Protein AF-L1NQ74-F1 (afdb_monomer_lite)

Structure (mmCIF, N/CA/C/O backbone):
data_AF-L1NQ74-F1
#
_entry.id   AF-L1NQ74-F1
#
loop_
_atom_site.group_PDB
_atom_site.id
_atom_site.type_symbol
_atom_site.label_atom_id
_atom_site.label_alt_id
_atom_site.label_comp_id
_atom_site.label_asym_id
_atom_site.label_entity_id
_atom_site.label_seq_id
_atom_site.pdbx_PDB_ins_code
_atom_site.Cartn_x
_atom_site.Cartn_y
_atom_site.Cartn_z
_atom_site.occupancy
_atom_site.B_iso_or_equiv
_atom_site.auth_seq_id
_atom_site.auth_comp_id
_atom_site.auth_asym_id
_atom_site.auth_atom_id
_atom_site.pdbx_PDB_model_num
ATOM 1 N N . MET A 1 1 ? 18.363 57.034 46.912 1.00 51.66 1 MET A N 1
ATOM 2 C CA . MET A 1 1 ? 19.037 56.244 45.857 1.00 51.66 1 MET A CA 1
ATOM 3 C C . MET A 1 1 ? 19.530 54.946 46.490 1.00 51.66 1 MET A C 1
ATOM 5 O O . MET A 1 1 ? 19.989 55.016 47.621 1.00 51.66 1 MET A O 1
ATOM 9 N N . ALA A 1 2 ? 19.393 53.817 45.780 1.00 47.03 2 ALA A N 1
ATOM 10 C CA . ALA A 1 2 ? 19.651 52.418 46.178 1.00 47.03 2 ALA A CA 1
ATOM 11 C C . ALA A 1 2 ? 18.542 51.690 46.970 1.00 47.03 2 ALA A C 1
ATOM 13 O O . ALA A 1 2 ? 18.326 51.983 48.141 1.00 47.03 2 ALA A O 1
ATOM 14 N N . ARG A 1 3 ? 17.933 50.663 46.345 1.00 45.03 3 ARG A N 1
ATOM 15 C CA . ARG A 1 3 ? 18.037 49.252 46.782 1.00 45.03 3 ARG A CA 1
ATOM 16 C C . ARG A 1 3 ? 17.893 48.311 45.580 1.00 45.03 3 ARG A C 1
ATOM 18 O O . ARG A 1 3 ? 16.871 48.293 44.906 1.00 45.03 3 ARG A O 1
ATOM 25 N N . ASN A 1 4 ? 18.946 47.536 45.350 1.00 53.28 4 ASN A N 1
ATOM 26 C CA . ASN A 1 4 ? 18.984 46.364 44.485 1.00 53.28 4 ASN A CA 1
ATOM 27 C C . ASN A 1 4 ? 18.070 45.271 45.069 1.00 53.28 4 ASN A C 1
ATOM 29 O O . ASN A 1 4 ? 18.170 44.991 46.263 1.00 53.28 4 ASN A O 1
ATOM 33 N N . ASN A 1 5 ? 17.229 44.626 44.254 1.00 50.66 5 ASN A N 1
ATOM 34 C CA . ASN A 1 5 ? 16.528 43.395 44.635 1.00 50.66 5 ASN A CA 1
ATOM 35 C C . ASN A 1 5 ? 16.827 42.295 43.612 1.00 50.66 5 ASN A C 1
ATOM 37 O O . ASN A 1 5 ? 16.071 42.048 42.676 1.00 50.66 5 ASN A O 1
ATOM 41 N N . ALA A 1 6 ? 17.977 41.656 43.805 1.00 54.44 6 ALA A N 1
ATOM 42 C CA . ALA A 1 6 ? 18.269 40.345 43.259 1.00 54.44 6 ALA A CA 1
ATOM 43 C C . ALA A 1 6 ? 17.875 39.300 44.314 1.00 54.44 6 ALA A C 1
ATOM 45 O O . ALA A 1 6 ? 18.708 38.887 45.115 1.00 54.44 6 ALA A O 1
ATOM 46 N N . SER A 1 7 ? 16.610 38.883 44.352 1.00 53.56 7 SER A N 1
ATOM 47 C CA . SER A 1 7 ? 16.213 37.709 45.138 1.00 53.56 7 SER A CA 1
ATOM 48 C C . SER A 1 7 ? 14.950 37.075 44.571 1.00 53.56 7 SER A C 1
ATOM 50 O O . SER A 1 7 ? 13.831 37.324 45.003 1.00 53.56 7 SER A O 1
ATOM 52 N N . GLY A 1 8 ? 15.146 36.262 43.541 1.00 47.91 8 GLY A N 1
ATOM 53 C CA . GLY A 1 8 ? 14.089 35.416 42.995 1.00 47.91 8 GLY A CA 1
ATOM 54 C C . GLY A 1 8 ? 14.607 34.239 42.182 1.00 47.91 8 GLY A C 1
ATOM 55 O O . GLY A 1 8 ? 13.805 33.496 41.627 1.00 47.91 8 GLY A O 1
ATOM 56 N N . TYR A 1 9 ? 15.933 34.043 42.118 1.00 48.91 9 TYR A N 1
ATOM 57 C CA . TYR A 1 9 ? 16.496 32.776 41.673 1.00 48.91 9 TYR A CA 1
ATOM 58 C C . TYR A 1 9 ? 16.036 31.709 42.659 1.00 48.91 9 TYR A C 1
ATOM 60 O O . TYR A 1 9 ? 16.591 31.540 43.744 1.00 48.91 9 TYR A O 1
ATOM 68 N N . ASN A 1 10 ? 14.964 31.055 42.240 1.00 54.38 10 ASN A N 1
ATOM 69 C CA . ASN A 1 10 ? 14.328 29.886 42.790 1.00 54.38 10 ASN A CA 1
ATOM 70 C C . ASN A 1 10 ? 15.326 28.723 42.767 1.00 54.38 10 ASN A C 1
ATOM 72 O O . ASN A 1 10 ? 15.327 27.872 41.884 1.00 54.38 10 ASN A O 1
ATOM 76 N N . ARG A 1 11 ? 16.231 28.733 43.740 1.00 55.88 11 ARG A N 1
ATOM 77 C CA . ARG A 1 11 ? 16.945 27.544 44.183 1.00 55.88 11 ARG A CA 1
ATOM 78 C C . ARG A 1 11 ? 16.035 26.920 45.223 1.00 55.88 11 ARG A C 1
ATOM 80 O O . ARG A 1 11 ? 16.165 27.186 46.415 1.00 55.88 11 ARG A O 1
ATOM 87 N N . VAL A 1 12 ? 15.067 26.135 44.747 1.00 54.97 12 VAL A N 1
ATOM 88 C CA . VAL A 1 12 ? 14.516 25.063 45.571 1.00 54.97 12 VAL A CA 1
ATOM 89 C C . VAL A 1 12 ? 15.720 24.303 46.120 1.00 54.97 12 VAL A C 1
ATOM 91 O O . VAL A 1 12 ? 16.496 23.706 45.376 1.00 54.97 12 VAL A O 1
ATOM 94 N N . ASN A 1 13 ? 15.953 24.425 47.423 1.00 47.62 13 ASN A N 1
ATOM 95 C CA . ASN A 1 13 ? 16.925 23.597 48.109 1.00 47.62 13 ASN A CA 1
ATOM 96 C C . ASN A 1 13 ? 16.416 22.158 47.976 1.00 47.62 13 ASN A C 1
ATOM 98 O O . ASN A 1 13 ? 15.505 21.755 48.697 1.00 47.62 13 ASN A O 1
ATOM 102 N N . PHE A 1 14 ? 16.980 21.401 47.031 1.00 53.78 14 PHE A N 1
ATOM 103 C CA . PHE A 1 14 ? 16.632 19.998 46.771 1.00 53.78 14 PHE A CA 1
ATOM 104 C C . PHE A 1 14 ? 16.787 19.105 48.014 1.00 53.78 14 PHE A C 1
ATOM 106 O O . PHE A 1 14 ? 16.230 18.016 48.070 1.00 53.78 14 PHE A O 1
ATOM 113 N N . CYS A 1 15 ? 17.477 19.586 49.049 1.00 52.12 15 CYS A N 1
ATOM 114 C CA . CYS A 1 15 ? 17.660 18.897 50.320 1.00 52.12 15 CYS A CA 1
ATOM 115 C C . CYS A 1 15 ? 16.417 18.921 51.234 1.00 52.12 15 CYS A C 1
ATOM 117 O O . CYS A 1 15 ? 16.445 18.283 52.279 1.00 52.12 15 CYS A O 1
ATOM 119 N N . LYS A 1 16 ? 15.343 19.647 50.877 1.00 49.97 16 LYS A N 1
ATOM 120 C CA . LYS A 1 16 ? 14.065 19.664 51.621 1.00 49.97 16 LYS A CA 1
ATOM 121 C C . LYS A 1 16 ? 12.933 18.868 50.948 1.00 49.97 16 LYS A C 1
ATOM 123 O O . LYS A 1 16 ? 11.766 19.092 51.241 1.00 49.97 16 LYS A O 1
ATOM 128 N N . LEU A 1 17 ? 13.264 17.946 50.040 1.00 50.91 17 LEU A N 1
ATOM 129 C CA . LEU A 1 17 ? 12.288 17.104 49.325 1.00 50.91 17 LEU A CA 1
ATOM 130 C C . LEU A 1 17 ? 12.080 15.707 49.939 1.00 50.91 17 LEU A C 1
ATOM 132 O O . LEU A 1 17 ? 11.418 14.875 49.328 1.00 50.91 17 LEU A O 1
ATOM 136 N N . TYR A 1 18 ? 12.609 15.438 51.136 1.00 60.34 18 TYR A N 1
ATOM 137 C CA . TYR A 1 18 ? 12.353 14.190 51.860 1.00 60.34 18 TYR A CA 1
ATOM 138 C C . TYR A 1 18 ? 11.774 14.483 53.248 1.00 60.34 18 TYR A C 1
ATOM 140 O O . TYR A 1 18 ? 12.401 14.219 54.266 1.00 60.34 18 TYR A O 1
ATOM 148 N N . ASP A 1 19 ? 10.576 15.069 53.274 1.00 59.09 19 ASP A N 1
ATOM 149 C CA . ASP A 1 19 ? 9.716 15.065 54.460 1.00 59.09 19 ASP A CA 1
ATOM 150 C C . ASP A 1 19 ? 8.529 14.118 54.171 1.00 59.09 19 ASP A C 1
ATOM 152 O O . ASP A 1 19 ? 7.715 14.423 53.293 1.00 59.09 19 ASP A O 1
ATOM 156 N N . PRO A 1 20 ? 8.416 12.952 54.843 1.00 55.75 20 PRO A N 1
ATOM 157 C CA . PRO A 1 20 ? 7.389 11.943 54.543 1.00 55.75 20 PRO A CA 1
ATOM 158 C C . PRO A 1 20 ? 5.970 12.315 55.020 1.00 55.75 20 PRO A C 1
ATOM 160 O O . PRO A 1 20 ? 5.006 11.648 54.644 1.00 55.75 20 PRO A O 1
ATOM 163 N N . ASP A 1 21 ? 5.818 13.392 55.798 1.00 55.38 21 ASP A N 1
ATOM 164 C CA . ASP A 1 21 ? 4.556 13.790 56.442 1.00 55.38 21 ASP A CA 1
ATOM 165 C C . ASP A 1 21 ? 3.871 15.016 55.810 1.00 55.38 21 ASP A C 1
ATOM 167 O O . ASP A 1 21 ? 2.947 15.582 56.398 1.00 55.38 21 ASP A O 1
ATOM 171 N N . PHE A 1 22 ? 4.264 15.443 54.601 1.00 55.66 22 PHE A N 1
ATOM 172 C CA . PHE A 1 22 ? 3.624 16.588 53.936 1.00 55.66 22 PHE A CA 1
ATOM 173 C C . PHE A 1 22 ? 2.212 16.238 53.428 1.00 55.66 22 PHE A C 1
ATOM 175 O O . PHE A 1 22 ? 1.971 15.989 52.246 1.00 55.66 22 PHE A O 1
ATOM 182 N N . LYS A 1 23 ? 1.242 16.230 54.344 1.00 52.25 23 LYS A N 1
ATOM 183 C CA . LYS A 1 23 ? -0.191 16.216 54.051 1.00 52.25 23 LYS A CA 1
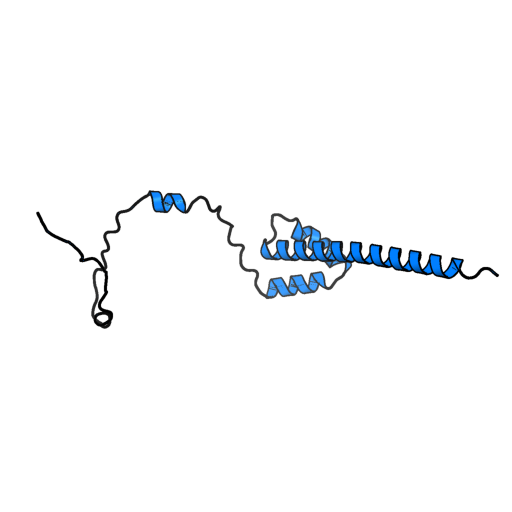ATOM 184 C C . LYS A 1 23 ? -0.720 17.647 54.097 1.00 52.25 23 LYS A C 1
ATOM 186 O O . LYS A 1 23 ? -1.396 18.028 55.043 1.00 52.25 23 LYS A O 1
ATOM 191 N N . GLY A 1 24 ? -0.412 18.451 53.081 1.00 53.94 24 GLY A N 1
ATOM 192 C CA . GLY A 1 24 ? -1.119 19.718 52.899 1.00 53.94 24 GLY A CA 1
ATOM 193 C C . GLY A 1 24 ? -0.342 20.829 52.212 1.00 53.94 24 GLY A C 1
ATOM 194 O O . GLY A 1 24 ? 0.615 21.358 52.756 1.00 53.94 24 GLY A O 1
ATOM 195 N N . ALA A 1 25 ? -0.917 21.269 51.093 1.00 51.50 25 ALA A N 1
ATOM 196 C CA . ALA A 1 25 ? -0.878 22.638 50.591 1.00 51.50 25 ALA A CA 1
ATOM 197 C C . ALA A 1 25 ? 0.343 23.070 49.761 1.00 51.50 25 ALA A C 1
ATOM 199 O O . ALA A 1 25 ? 0.993 24.073 50.038 1.00 51.50 25 ALA A O 1
ATOM 200 N N . LEU A 1 26 ? 0.485 22.458 48.581 1.00 47.78 26 LEU A N 1
ATOM 201 C CA . LEU A 1 26 ? 0.651 23.270 47.370 1.00 47.78 26 LEU A CA 1
ATOM 202 C C . LEU A 1 26 ? -0.718 23.846 46.977 1.00 47.78 26 LEU A C 1
ATOM 204 O O . LEU A 1 26 ? -1.273 23.498 45.938 1.00 47.78 26 LEU A O 1
ATOM 208 N N . THR A 1 27 ? -1.303 24.723 47.800 1.00 50.62 27 THR A N 1
ATOM 209 C CA . THR A 1 27 ? -2.350 25.616 47.286 1.00 50.62 27 THR A CA 1
ATOM 210 C C . THR A 1 27 ? -1.643 26.709 46.499 1.00 50.62 27 THR A C 1
ATOM 212 O O . THR A 1 27 ? -1.499 27.846 46.949 1.00 50.62 27 THR A O 1
ATOM 215 N N . VAL A 1 28 ? -1.138 26.335 45.325 1.00 50.31 28 VAL A N 1
ATOM 216 C CA . VAL A 1 28 ? -0.808 27.301 44.287 1.00 50.31 28 VAL A CA 1
ATOM 217 C C . VAL A 1 28 ? -2.144 27.922 43.903 1.00 50.31 28 VAL A C 1
ATOM 219 O O . VAL A 1 28 ? -2.951 27.310 43.208 1.00 50.31 28 VAL A O 1
ATOM 222 N N . ASN A 1 29 ? -2.421 29.116 44.424 1.00 55.09 29 ASN A N 1
ATOM 223 C CA . ASN A 1 29 ? -3.475 29.958 43.883 1.00 55.09 29 ASN A CA 1
ATOM 224 C C . ASN A 1 29 ? -2.985 30.410 42.502 1.00 55.09 29 ASN A C 1
ATOM 226 O O . ASN A 1 29 ? -2.288 31.411 42.357 1.00 55.09 29 ASN A O 1
ATOM 230 N N . GLN A 1 30 ? -3.227 29.559 41.507 1.00 54.44 30 GLN A N 1
ATOM 231 C CA . GLN A 1 30 ? -2.927 29.835 40.116 1.00 54.44 30 GLN A CA 1
ATOM 232 C C . GLN A 1 30 ? -3.957 30.878 39.659 1.00 54.44 30 GLN A C 1
ATOM 234 O O . GLN A 1 30 ? -5.149 30.560 39.674 1.00 54.44 30 GLN A O 1
ATOM 239 N N . PRO A 1 31 ? -3.568 32.107 39.272 1.00 51.84 31 PRO A N 1
ATOM 240 C CA . PRO A 1 31 ? -4.516 33.024 38.660 1.00 51.84 31 PRO A CA 1
ATOM 241 C C . PRO A 1 31 ? -5.057 32.352 37.396 1.00 51.84 31 PRO A C 1
ATOM 243 O O . PRO A 1 31 ? -4.299 32.000 36.487 1.00 51.84 31 PRO A O 1
ATOM 246 N N . SER A 1 32 ? -6.365 32.111 37.371 1.00 50.88 32 SER A N 1
ATOM 247 C CA . SER A 1 32 ? -7.080 31.580 36.219 1.00 50.88 32 SER A CA 1
ATOM 248 C C . SER A 1 32 ? -6.995 32.603 35.089 1.00 50.88 32 SER A C 1
ATOM 250 O O . SER A 1 32 ? -7.805 33.516 34.992 1.00 50.88 32 SER A O 1
ATOM 252 N N . ASN A 1 33 ? -5.981 32.470 34.234 1.00 53.22 33 ASN A N 1
ATOM 253 C CA . ASN A 1 33 ? -5.869 33.230 32.995 1.00 53.22 33 ASN A CA 1
ATOM 254 C C . ASN A 1 33 ? -6.681 32.501 31.911 1.00 53.22 33 ASN A C 1
ATOM 256 O O . ASN A 1 33 ? -6.185 31.516 31.354 1.00 53.22 33 ASN A O 1
ATOM 260 N N . PRO A 1 34 ? -7.908 32.946 31.567 1.00 54.75 34 PRO A N 1
ATOM 261 C CA . PRO A 1 34 ? -8.761 32.248 30.600 1.00 54.75 34 PRO A CA 1
ATOM 262 C C . PRO A 1 34 ? -8.154 32.194 29.188 1.00 54.75 34 PRO A C 1
ATOM 264 O O . PRO A 1 34 ? -8.538 31.349 28.386 1.00 54.75 34 PRO A O 1
ATOM 267 N N . LEU A 1 35 ? -7.163 33.041 28.884 1.00 46.41 35 LEU A N 1
ATOM 268 C CA . LEU A 1 35 ? -6.493 33.074 27.580 1.00 46.41 35 LEU A CA 1
ATOM 269 C C . LEU A 1 35 ? -5.577 31.867 27.331 1.00 46.41 35 LEU A C 1
ATOM 271 O O . LEU A 1 35 ? -5.395 31.478 26.180 1.00 46.41 35 LEU A O 1
ATOM 275 N N . LEU A 1 36 ? -5.065 31.216 28.382 1.00 49.22 36 LEU A N 1
ATOM 276 C CA . LEU A 1 36 ? -4.279 29.986 28.220 1.00 49.22 36 LEU A CA 1
ATOM 277 C C . LEU A 1 36 ? -5.161 28.801 27.791 1.00 49.22 36 LEU A C 1
ATOM 279 O O . LEU A 1 36 ? -4.688 27.893 27.117 1.00 49.22 36 LEU A O 1
ATOM 283 N N . ASN A 1 37 ? -6.457 28.833 28.120 1.00 49.03 37 ASN A N 1
ATOM 284 C CA . ASN A 1 37 ? -7.413 27.829 27.656 1.00 49.03 37 ASN A CA 1
ATOM 285 C C . ASN A 1 37 ? -7.900 28.109 26.221 1.00 49.03 37 ASN A C 1
ATOM 287 O O . ASN A 1 37 ? -8.169 27.173 25.473 1.00 49.03 37 ASN A O 1
ATOM 291 N N . GLN A 1 38 ? -7.918 29.377 25.7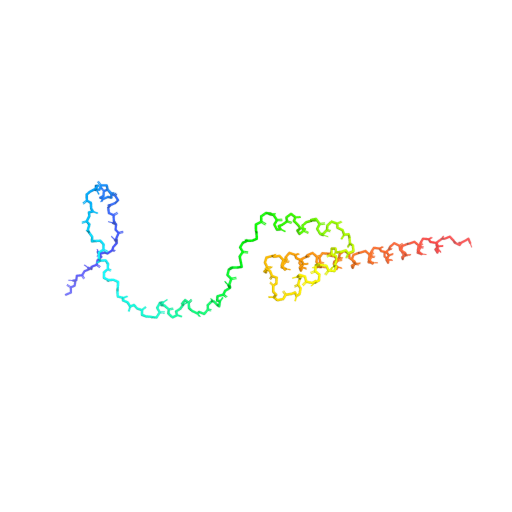89 1.00 47.62 38 GLN A N 1
ATOM 292 C CA . GLN A 1 38 ? -8.265 29.735 24.406 1.00 47.62 38 GLN A CA 1
ATOM 293 C C . GLN A 1 38 ? -7.168 29.372 23.404 1.00 47.62 38 GLN A C 1
ATOM 295 O O . GLN A 1 38 ? -7.464 29.021 22.265 1.00 47.62 38 GLN A O 1
ATOM 300 N N . GLN A 1 39 ? -5.902 29.370 23.827 1.00 42.59 39 GLN A N 1
ATOM 301 C CA . GLN A 1 39 ? -4.817 28.935 22.955 1.00 42.59 39 GLN A CA 1
ATOM 302 C C . GLN A 1 39 ? -4.730 27.416 22.788 1.00 42.59 39 GLN A C 1
ATOM 304 O O . GLN A 1 39 ? -3.874 26.995 22.025 1.00 42.59 39 GLN A O 1
ATOM 309 N N . GLN A 1 40 ? -5.581 26.595 23.426 1.00 40.09 40 GLN A N 1
ATOM 310 C CA . GLN A 1 40 ? -5.612 25.133 23.224 1.00 40.09 40 GLN A CA 1
ATOM 311 C C . GLN A 1 40 ? -6.773 24.612 22.361 1.00 40.09 40 GLN A C 1
ATOM 313 O O . GLN A 1 40 ? -6.862 23.409 22.139 1.00 40.09 40 GLN A O 1
ATOM 318 N N . GLN A 1 41 ? -7.634 25.483 21.821 1.00 38.50 41 GLN A N 1
ATOM 319 C CA . GLN A 1 41 ? -8.812 25.053 21.047 1.00 38.50 41 GLN A CA 1
ATOM 320 C C . GLN A 1 41 ? -8.716 25.241 19.527 1.00 38.50 41 GLN A C 1
ATOM 322 O O . GLN A 1 41 ? -9.716 25.100 18.829 1.00 38.50 41 GLN A O 1
ATOM 327 N N . GLN A 1 42 ? -7.526 25.499 18.977 1.00 35.09 42 GLN A N 1
ATOM 328 C CA . GLN A 1 42 ? -7.352 25.622 17.522 1.00 35.09 42 GLN A CA 1
ATOM 329 C C . GLN A 1 42 ? -6.240 24.733 16.959 1.00 35.09 42 GLN A C 1
ATOM 331 O O . GLN A 1 42 ? -5.582 25.062 15.977 1.00 35.09 42 GLN A O 1
ATOM 336 N N . TYR A 1 43 ? -6.040 23.574 17.579 1.00 41.41 43 TYR A N 1
ATOM 337 C CA . TYR A 1 43 ? -5.339 22.445 16.975 1.00 41.41 43 TYR A CA 1
ATOM 338 C C . TYR A 1 43 ? -6.466 21.453 16.859 1.00 41.41 43 TYR A C 1
ATOM 340 O O . TYR A 1 43 ? -6.806 20.784 17.833 1.00 41.41 43 TYR A O 1
ATOM 348 N N . GLY A 1 44 ? -7.174 21.545 15.728 1.00 38.84 44 GLY A N 1
ATOM 349 C CA . GLY A 1 44 ? -8.401 20.801 15.500 1.00 38.84 44 GLY A CA 1
ATOM 350 C C . GLY A 1 44 ? -8.173 19.387 15.975 1.00 38.84 44 GLY A C 1
ATOM 351 O O . GLY A 1 44 ? -7.189 18.794 15.537 1.00 38.84 44 GLY A O 1
ATOM 352 N N . TYR A 1 45 ? -9.005 18.940 16.923 1.00 42.66 45 TYR A N 1
ATOM 353 C CA . TYR A 1 45 ? -9.036 17.589 17.453 1.00 42.66 45 TYR A CA 1
ATOM 354 C C . TYR A 1 45 ? -8.794 16.636 16.289 1.00 42.66 45 TYR A C 1
ATOM 356 O O . TYR A 1 45 ? -9.713 16.276 15.554 1.00 42.66 45 TYR A O 1
ATOM 364 N N . GLN A 1 46 ? -7.529 16.275 16.074 1.00 44.81 46 GLN A N 1
ATOM 365 C CA . GLN A 1 46 ? -7.185 15.107 15.309 1.00 44.81 46 GLN A CA 1
ATOM 366 C C . GLN A 1 46 ? -7.792 14.060 16.211 1.00 44.81 46 GLN A C 1
ATOM 368 O O . GLN A 1 46 ? -7.255 13.837 17.293 1.00 44.81 46 GLN A O 1
ATOM 373 N N . GLN A 1 47 ? -8.994 13.575 15.883 1.00 54.00 47 GLN A N 1
ATOM 374 C CA . GLN A 1 47 ? -9.572 12.446 16.587 1.00 54.00 47 GLN A CA 1
ATOM 375 C C . GLN A 1 47 ? -8.446 11.431 16.611 1.00 54.00 47 GLN A C 1
ATOM 377 O O . GLN A 1 47 ? -8.056 10.951 15.545 1.00 54.00 47 GLN A O 1
ATOM 382 N N . GLN A 1 48 ? -7.818 11.259 17.779 1.00 56.56 48 GLN A N 1
ATOM 383 C CA . GLN A 1 48 ? -6.642 10.424 17.901 1.00 56.56 48 GLN A CA 1
ATOM 384 C C . GLN A 1 48 ? -7.160 9.063 17.487 1.00 56.56 48 GLN A C 1
ATOM 386 O O . GLN A 1 48 ? -8.001 8.480 18.173 1.00 56.56 48 GLN A O 1
ATOM 391 N N . ALA A 1 49 ? -6.804 8.661 16.273 1.00 65.81 49 ALA A N 1
ATOM 392 C CA . ALA A 1 49 ? -7.476 7.549 15.658 1.00 65.81 49 ALA A CA 1
ATOM 393 C C . ALA A 1 49 ? -7.274 6.336 16.547 1.00 65.81 49 ALA A C 1
ATOM 395 O O . ALA A 1 49 ? -6.131 6.117 16.966 1.00 65.81 49 ALA A O 1
ATOM 396 N N . PRO A 1 50 ? -8.342 5.575 16.849 1.00 79.56 50 PRO A N 1
ATOM 397 C CA . PRO A 1 50 ? -8.235 4.418 17.719 1.00 79.56 50 PRO A CA 1
ATOM 398 C C . PRO A 1 50 ? -7.027 3.579 17.311 1.00 79.56 50 PRO A C 1
ATOM 400 O O . PRO A 1 50 ? -6.849 3.286 16.126 1.00 79.56 50 PRO A O 1
ATOM 403 N N . VAL A 1 51 ? -6.147 3.260 18.259 1.00 80.94 51 VAL A N 1
ATOM 404 C CA . VAL A 1 51 ? -4.957 2.470 17.940 1.00 80.94 51 VAL A CA 1
ATOM 405 C C . VAL A 1 51 ? -5.429 1.127 17.392 1.00 80.94 51 VAL A C 1
ATOM 407 O O . VAL A 1 51 ? -6.195 0.413 18.036 1.00 80.94 51 VAL A O 1
ATOM 410 N N . ILE A 1 52 ? -5.000 0.800 16.176 1.00 85.38 52 ILE A N 1
ATOM 411 C CA . ILE A 1 52 ? -5.324 -0.475 15.540 1.00 85.38 52 ILE A CA 1
ATOM 412 C C . ILE A 1 52 ? -4.495 -1.573 16.200 1.00 85.38 52 ILE A C 1
ATOM 414 O O . ILE A 1 52 ? -3.265 -1.524 16.196 1.00 85.38 52 ILE A O 1
ATOM 418 N N . GLY A 1 53 ? -5.187 -2.546 16.794 1.00 90.44 53 GLY A N 1
ATOM 419 C CA . GLY A 1 53 ? -4.563 -3.697 17.437 1.00 90.44 53 GLY A CA 1
ATOM 420 C C . GLY A 1 53 ? -3.875 -4.627 16.435 1.00 90.44 53 GLY A C 1
ATOM 421 O O . GLY A 1 53 ? -4.140 -4.599 15.234 1.00 90.44 53 GLY A O 1
ATOM 422 N N . ILE A 1 54 ? -3.006 -5.501 16.938 1.00 90.12 54 ILE A N 1
ATOM 423 C CA . ILE A 1 54 ? -2.235 -6.450 16.117 1.00 90.12 54 ILE A CA 1
ATOM 424 C C . ILE A 1 54 ? -3.120 -7.399 15.298 1.00 90.12 54 ILE A C 1
ATOM 426 O O . ILE A 1 54 ? -2.789 -7.678 14.151 1.00 90.12 54 ILE A O 1
ATOM 430 N N . GLY A 1 55 ? -4.265 -7.842 15.829 1.00 90.06 55 GLY A N 1
ATOM 431 C CA . GLY A 1 55 ? -5.193 -8.703 15.084 1.00 90.06 55 GLY A CA 1
ATOM 432 C C . GLY A 1 55 ? -5.708 -8.046 13.798 1.00 90.06 55 GLY A C 1
ATOM 433 O O . GLY A 1 55 ? -5.713 -8.667 12.739 1.00 90.06 55 GLY A O 1
ATOM 434 N N . GLU A 1 56 ? -6.038 -6.755 13.863 1.00 89.00 56 GLU A N 1
ATOM 435 C CA . GLU A 1 56 ? -6.463 -5.970 12.700 1.00 89.00 56 GLU A CA 1
ATOM 436 C C . GLU A 1 56 ? -5.344 -5.805 11.668 1.00 89.00 56 GLU A C 1
ATOM 438 O O . GLU A 1 56 ? -5.589 -5.864 10.459 1.00 89.00 56 GLU A O 1
ATOM 443 N N . TRP A 1 57 ? -4.104 -5.622 12.124 1.00 90.88 57 TRP A N 1
ATOM 444 C CA . TRP A 1 57 ? -2.945 -5.569 11.235 1.00 90.88 57 TRP A CA 1
ATOM 445 C C . TRP A 1 57 ? -2.684 -6.904 10.546 1.00 90.88 57 TRP A C 1
ATOM 447 O O . TRP A 1 57 ? -2.453 -6.906 9.343 1.00 90.88 57 TRP A O 1
ATOM 457 N N . ILE A 1 58 ? -2.810 -8.027 11.258 1.00 92.38 58 ILE A N 1
ATOM 458 C CA . ILE A 1 58 ? -2.653 -9.368 10.677 1.00 92.38 58 ILE A CA 1
ATOM 459 C C . ILE A 1 58 ? -3.685 -9.600 9.571 1.00 92.38 58 ILE A C 1
ATOM 461 O O . ILE A 1 58 ? -3.316 -10.000 8.468 1.00 92.38 58 ILE A O 1
ATOM 465 N N . VAL A 1 59 ? -4.961 -9.290 9.821 1.00 90.31 59 VAL A N 1
ATOM 466 C CA . VAL A 1 59 ? -6.011 -9.405 8.794 1.00 90.31 59 VAL A CA 1
ATOM 467 C C . VAL A 1 59 ? -5.686 -8.518 7.592 1.00 90.31 59 VAL A C 1
ATOM 469 O O . VAL A 1 59 ? -5.781 -8.964 6.450 1.00 90.31 59 VAL A O 1
ATOM 472 N N . THR A 1 60 ? -5.233 -7.288 7.841 1.00 87.19 60 THR A N 1
ATOM 473 C CA . THR A 1 60 ? -4.816 -6.364 6.774 1.00 87.19 60 THR A CA 1
ATOM 474 C C . THR A 1 60 ? -3.676 -6.964 5.946 1.00 87.19 60 THR A C 1
ATOM 476 O O . THR A 1 60 ? -3.761 -6.979 4.721 1.00 87.19 60 THR A O 1
ATOM 479 N N . SER A 1 61 ? -2.649 -7.528 6.583 1.00 88.38 61 SER A N 1
ATOM 480 C CA . SER A 1 61 ? -1.524 -8.180 5.904 1.00 88.38 61 SER A CA 1
ATOM 481 C C . SER A 1 61 ? -1.944 -9.405 5.088 1.00 88.38 61 SER A C 1
ATOM 483 O O . SER A 1 61 ? -1.435 -9.594 3.986 1.00 88.38 61 SER A O 1
ATOM 485 N N . ILE A 1 62 ? -2.895 -10.206 5.576 1.00 90.25 62 ILE A N 1
ATOM 486 C CA . ILE A 1 62 ? -3.429 -11.364 4.839 1.00 90.25 62 ILE A CA 1
ATOM 487 C C . ILE A 1 62 ? -4.191 -10.908 3.589 1.00 90.25 62 ILE A C 1
ATOM 489 O O . ILE A 1 62 ? -3.999 -11.467 2.511 1.00 90.25 62 ILE A O 1
ATOM 493 N N . VAL A 1 63 ? -5.017 -9.865 3.702 1.00 87.81 63 VAL A N 1
ATOM 494 C CA . VAL A 1 63 ? -5.753 -9.305 2.555 1.0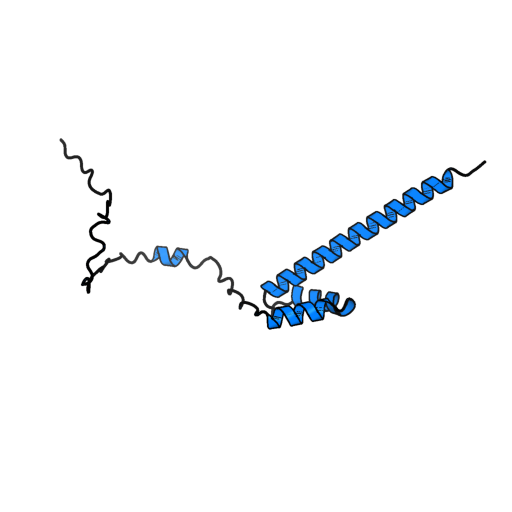0 87.81 63 VAL A CA 1
ATOM 495 C C . VAL A 1 63 ? -4.791 -8.757 1.495 1.00 87.81 63 VAL A C 1
ATOM 497 O O . VAL A 1 63 ? -4.988 -8.990 0.303 1.00 87.81 63 VAL A O 1
ATOM 500 N N . LEU A 1 64 ? -3.719 -8.080 1.919 1.00 83.44 64 LEU A N 1
ATOM 501 C CA . LEU A 1 64 ? -2.689 -7.543 1.022 1.00 83.44 64 LEU A CA 1
ATOM 502 C C . LEU A 1 64 ? -1.838 -8.635 0.347 1.00 83.44 64 LEU A C 1
ATOM 504 O O . LEU A 1 64 ? -1.230 -8.375 -0.692 1.00 83.44 64 LEU A O 1
ATOM 508 N N . ALA A 1 65 ? -1.796 -9.851 0.896 1.00 86.81 65 ALA A N 1
ATOM 509 C CA . ALA A 1 65 ? -1.068 -10.965 0.291 1.00 86.81 65 ALA A CA 1
ATOM 510 C C . ALA A 1 65 ? -1.735 -11.481 -0.998 1.00 86.81 65 ALA A C 1
ATOM 512 O O . ALA A 1 65 ? -1.064 -12.069 -1.844 1.00 86.81 65 ALA A O 1
ATOM 513 N N . ILE A 1 66 ? -3.041 -11.247 -1.177 1.00 89.69 66 ILE A N 1
ATOM 514 C CA . ILE A 1 66 ? -3.773 -11.646 -2.383 1.00 89.69 66 ILE A CA 1
ATOM 515 C C . ILE A 1 66 ? -3.639 -10.526 -3.428 1.00 89.69 66 ILE A C 1
ATOM 517 O O . ILE A 1 66 ? -4.224 -9.463 -3.241 1.00 89.69 66 ILE A O 1
ATOM 521 N N . PRO A 1 67 ? -2.938 -10.727 -4.557 1.00 76.12 67 PRO A N 1
ATOM 522 C CA . PRO A 1 67 ? -2.486 -9.629 -5.420 1.00 76.12 67 PRO A CA 1
ATOM 523 C C . PRO A 1 67 ? -3.610 -8.764 -6.013 1.00 76.12 67 PRO A C 1
ATOM 525 O O . PRO A 1 67 ? -3.499 -7.541 -6.022 1.00 76.12 67 PRO A O 1
ATOM 528 N N . ILE A 1 68 ? -4.716 -9.365 -6.467 1.00 84.81 68 ILE A N 1
ATOM 529 C CA . ILE A 1 68 ? -5.843 -8.606 -7.045 1.00 84.81 68 ILE A CA 1
ATOM 530 C C . ILE A 1 68 ? -6.651 -7.902 -5.946 1.00 84.81 68 ILE A C 1
ATOM 532 O O . ILE A 1 68 ? -6.997 -6.727 -6.067 1.00 84.81 68 ILE A O 1
ATOM 536 N N . VAL A 1 69 ? -6.931 -8.610 -4.851 1.00 86.38 69 VAL A N 1
ATOM 537 C CA . VAL A 1 69 ? -7.721 -8.079 -3.731 1.00 86.38 69 VAL A CA 1
ATOM 538 C C . VAL A 1 69 ? -6.961 -6.967 -3.009 1.00 86.38 69 VAL A C 1
ATOM 540 O O . VAL A 1 69 ? -7.572 -5.971 -2.640 1.00 86.38 69 VAL A O 1
ATOM 543 N N . ASN A 1 70 ? -5.636 -7.085 -2.882 1.00 90.88 70 ASN A N 1
ATOM 544 C CA . ASN A 1 70 ? -4.743 -6.068 -2.332 1.00 90.88 70 ASN A CA 1
ATOM 545 C C . ASN A 1 70 ? -4.989 -4.703 -2.982 1.00 90.88 70 ASN A C 1
ATOM 547 O O . ASN A 1 70 ? -5.279 -3.735 -2.282 1.00 90.88 70 ASN A O 1
ATOM 551 N N . LEU A 1 71 ? -4.944 -4.634 -4.315 1.00 87.00 71 LEU A N 1
ATOM 552 C CA . LEU A 1 71 ? -5.077 -3.366 -5.027 1.00 87.00 71 LEU A CA 1
ATOM 553 C C . LEU A 1 71 ? -6.459 -2.736 -4.804 1.00 87.00 71 LEU A C 1
ATOM 555 O O . LEU A 1 71 ? -6.553 -1.554 -4.479 1.00 87.00 71 LEU A O 1
ATOM 559 N N . ILE A 1 72 ? -7.528 -3.530 -4.912 1.00 91.44 72 ILE A N 1
ATOM 560 C CA . ILE A 1 72 ? -8.903 -3.046 -4.715 1.00 91.44 72 ILE A CA 1
ATOM 561 C C . ILE A 1 72 ? -9.112 -2.591 -3.266 1.00 91.44 72 ILE A C 1
ATOM 563 O O . ILE A 1 72 ? -9.616 -1.494 -3.028 1.00 91.44 72 ILE A O 1
ATOM 567 N N . MET A 1 73 ? -8.689 -3.391 -2.287 1.00 90.56 73 MET A N 1
ATOM 568 C CA . MET A 1 73 ? -8.856 -3.065 -0.870 1.00 90.56 73 MET A CA 1
ATOM 569 C C . MET A 1 73 ? -7.998 -1.869 -0.454 1.00 90.56 73 MET A C 1
ATOM 571 O O . MET A 1 73 ? -8.454 -1.051 0.341 1.00 90.56 73 MET A O 1
ATOM 575 N N . ALA A 1 74 ? -6.804 -1.699 -1.030 1.00 87.56 74 ALA A N 1
ATOM 576 C CA . ALA A 1 74 ? -5.978 -0.517 -0.809 1.00 87.56 74 ALA A CA 1
ATOM 577 C C . ALA A 1 74 ? -6.647 0.764 -1.338 1.00 87.56 74 ALA A C 1
ATOM 579 O O . ALA A 1 74 ? -6.553 1.799 -0.683 1.00 87.56 74 ALA A O 1
ATOM 580 N N . LEU A 1 75 ? -7.368 0.706 -2.464 1.00 89.00 75 LEU A N 1
ATOM 581 C CA . LEU A 1 75 ? -8.173 1.834 -2.954 1.00 89.00 75 LEU A CA 1
ATOM 582 C C . LEU A 1 75 ? -9.363 2.113 -2.023 1.00 89.00 75 LEU A C 1
ATOM 584 O O . LEU A 1 75 ? -9.562 3.253 -1.606 1.00 89.00 75 LEU A O 1
ATOM 588 N N . VAL A 1 76 ? -10.120 1.073 -1.654 1.00 90.06 76 VAL A N 1
ATOM 589 C CA . VAL A 1 76 ? -11.294 1.198 -0.773 1.00 90.06 76 VAL A CA 1
ATOM 590 C C . VAL A 1 76 ? -10.898 1.782 0.582 1.00 90.06 76 VAL A C 1
ATOM 592 O O . VAL A 1 76 ? -11.515 2.741 1.033 1.00 90.06 76 VAL A O 1
ATOM 595 N N . TRP A 1 77 ? -9.851 1.263 1.223 1.00 91.19 77 TRP A N 1
ATOM 596 C CA . TRP A 1 77 ? -9.382 1.754 2.522 1.00 91.19 77 TRP A CA 1
ATOM 597 C C . TRP A 1 77 ? -8.597 3.059 2.427 1.00 91.19 77 TRP A C 1
ATOM 599 O O . TRP A 1 77 ? -8.702 3.896 3.320 1.00 91.19 77 TRP A O 1
ATOM 609 N N . GLY A 1 78 ? -7.827 3.254 1.356 1.00 87.62 78 GLY A N 1
ATOM 610 C CA . GLY A 1 78 ? -7.046 4.467 1.133 1.00 87.62 78 GLY A CA 1
ATOM 611 C C . GLY A 1 78 ? -7.920 5.695 0.888 1.00 87.62 78 GLY A C 1
ATOM 612 O O . GLY A 1 78 ? -7.558 6.787 1.318 1.00 87.62 78 GLY A O 1
ATOM 613 N N . PHE A 1 79 ? -9.082 5.540 0.252 1.00 89.50 79 PHE A N 1
ATOM 614 C CA . PHE A 1 79 ? -9.987 6.656 -0.051 1.00 89.50 79 PHE A CA 1
ATOM 615 C C . PHE A 1 79 ? -11.271 6.673 0.787 1.00 89.50 79 PHE A C 1
ATOM 617 O O . PHE A 1 79 ? -12.074 7.595 0.654 1.00 89.50 79 PHE A O 1
ATOM 624 N N . SER A 1 80 ? -11.468 5.698 1.674 1.00 85.50 80 SER A N 1
ATOM 625 C CA . SER A 1 80 ? -12.598 5.686 2.603 1.00 85.50 80 SER A CA 1
ATOM 626 C C . SER A 1 80 ? -12.426 6.726 3.715 1.00 85.50 80 SER A C 1
ATOM 628 O O . SER A 1 80 ? -11.369 6.834 4.336 1.00 85.50 80 SER A O 1
ATOM 630 N N . SER A 1 81 ? -13.502 7.462 4.005 1.00 78.94 81 SER A N 1
ATOM 631 C CA . SER A 1 81 ? -13.597 8.397 5.134 1.00 78.94 81 SER A CA 1
ATOM 632 C C . SER A 1 81 ? -13.951 7.719 6.463 1.00 78.94 81 SER A C 1
ATOM 634 O O . SER A 1 81 ? -13.834 8.342 7.514 1.00 78.94 81 SER A O 1
ATOM 636 N N . THR A 1 82 ? -14.383 6.453 6.428 1.00 82.81 82 THR A N 1
ATOM 637 C CA . THR A 1 82 ? -14.804 5.677 7.608 1.00 82.81 82 THR A CA 1
ATOM 638 C C . THR A 1 82 ? -13.707 4.752 8.134 1.00 82.81 82 THR A C 1
ATOM 640 O O . THR A 1 82 ? -13.837 4.185 9.218 1.00 82.81 82 THR A O 1
ATOM 643 N N . THR A 1 83 ? -12.618 4.588 7.379 1.00 82.00 83 THR A N 1
ATOM 644 C CA . THR A 1 83 ? -11.498 3.718 7.750 1.00 82.00 83 THR A CA 1
ATOM 645 C C . THR A 1 83 ? -10.561 4.433 8.717 1.00 82.00 83 THR A C 1
ATOM 647 O O . THR A 1 83 ? -10.325 5.634 8.607 1.00 82.00 83 THR A O 1
ATOM 650 N N . ASN A 1 84 ? -9.978 3.68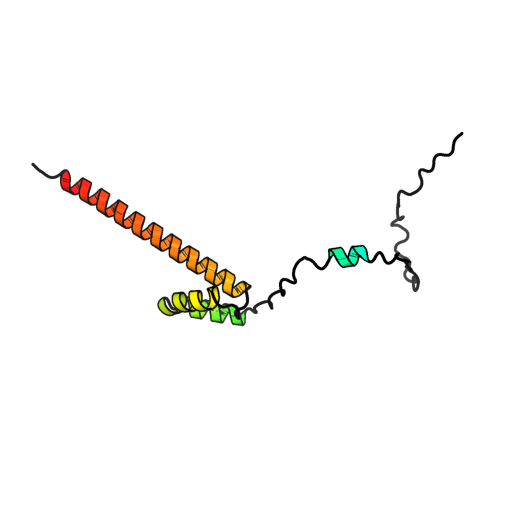2 9.657 1.00 86.25 84 ASN A N 1
ATOM 651 C CA . ASN A 1 84 ? -8.975 4.214 10.571 1.00 86.25 84 ASN A CA 1
ATOM 652 C C . ASN A 1 84 ? -7.836 4.903 9.788 1.00 86.25 84 ASN A C 1
ATOM 654 O O . ASN A 1 84 ? -7.232 4.256 8.925 1.00 86.25 84 ASN A O 1
ATOM 658 N N . PRO A 1 85 ? -7.489 6.166 10.084 1.00 85.94 85 PRO A N 1
ATOM 659 C CA . PRO A 1 85 ? -6.524 6.917 9.289 1.00 85.94 85 PRO A CA 1
ATOM 660 C C . PRO A 1 85 ? -5.123 6.303 9.297 1.00 85.94 85 PRO A C 1
ATOM 662 O O . PRO A 1 85 ? -4.418 6.448 8.306 1.00 85.94 85 PRO A O 1
ATOM 665 N N . ASN A 1 86 ? -4.722 5.548 10.329 1.00 88.00 86 ASN A N 1
ATOM 666 C CA . ASN A 1 86 ? -3.440 4.832 10.304 1.00 88.00 86 ASN A CA 1
ATOM 667 C C . ASN A 1 86 ? -3.430 3.740 9.220 1.00 88.00 86 ASN A C 1
ATOM 669 O O . ASN A 1 86 ? -2.457 3.605 8.478 1.00 88.00 86 ASN A O 1
ATOM 673 N N . LYS A 1 87 ? -4.540 3.004 9.077 1.00 89.44 87 LYS A N 1
ATOM 674 C CA . LYS A 1 87 ? -4.714 1.989 8.027 1.00 89.44 87 LYS A CA 1
ATOM 675 C C . LYS A 1 87 ? -4.856 2.641 6.648 1.00 89.44 87 LYS A C 1
ATOM 677 O O . LYS A 1 87 ? -4.196 2.220 5.703 1.00 89.44 87 LYS A O 1
ATOM 682 N N . ALA A 1 88 ? -5.654 3.704 6.542 1.00 89.31 88 ALA A N 1
ATOM 683 C CA . ALA A 1 88 ? -5.834 4.436 5.289 1.00 89.31 88 ALA A CA 1
ATOM 684 C C . ALA A 1 88 ? -4.510 5.036 4.783 1.00 89.31 88 ALA A C 1
ATOM 686 O O . ALA A 1 88 ? -4.200 4.928 3.599 1.00 89.31 88 ALA A O 1
ATOM 687 N N . ASN A 1 89 ? -3.689 5.606 5.672 1.00 90.25 89 ASN A N 1
ATOM 688 C CA . ASN A 1 89 ? -2.372 6.143 5.321 1.00 90.25 89 ASN A CA 1
ATOM 689 C C . ASN A 1 89 ? -1.412 5.050 4.844 1.00 90.25 89 ASN A C 1
ATOM 691 O O . ASN A 1 89 ? -0.697 5.261 3.865 1.00 90.25 89 ASN A O 1
ATOM 695 N N . PHE A 1 90 ? -1.435 3.872 5.474 1.00 91.06 90 PHE A N 1
ATOM 696 C CA . PHE A 1 90 ? -0.677 2.718 4.994 1.00 91.06 90 PHE A CA 1
ATOM 697 C C . PHE A 1 90 ? -1.105 2.316 3.571 1.00 91.06 90 PHE A C 1
ATOM 699 O O . PHE A 1 90 ? -0.260 2.163 2.690 1.00 91.06 90 PHE A O 1
ATOM 706 N N . CYS A 1 91 ? -2.413 2.219 3.308 1.00 91.81 91 CYS A N 1
ATOM 707 C CA . CYS A 1 91 ? -2.926 1.887 1.977 1.00 91.81 91 CYS A CA 1
ATOM 708 C C . CYS A 1 91 ? -2.574 2.950 0.926 1.00 91.81 91 CYS A C 1
ATOM 710 O O . CYS A 1 91 ? -2.170 2.602 -0.181 1.00 91.81 91 CYS A O 1
ATOM 712 N N . LYS A 1 92 ? -2.648 4.241 1.272 1.00 89.38 92 LYS A N 1
ATOM 713 C CA . LYS A 1 92 ? -2.199 5.335 0.394 1.00 89.38 92 LYS A CA 1
ATOM 714 C C . LYS A 1 92 ? -0.713 5.217 0.057 1.00 89.38 92 LYS A C 1
ATOM 716 O O . LYS A 1 92 ? -0.350 5.346 -1.108 1.00 89.38 92 LYS A O 1
ATOM 721 N N . ALA A 1 93 ? 0.138 4.941 1.047 1.00 92.38 93 ALA A N 1
ATOM 722 C CA . ALA A 1 93 ? 1.568 4.736 0.820 1.00 92.38 93 ALA A CA 1
ATOM 723 C C . ALA A 1 93 ? 1.824 3.539 -0.109 1.00 92.38 93 ALA A C 1
ATOM 725 O O . ALA A 1 93 ? 2.613 3.645 -1.046 1.00 92.38 93 ALA A O 1
ATOM 726 N N . TRP A 1 94 ? 1.109 2.431 0.097 1.00 90.50 94 TRP A N 1
ATOM 727 C CA . TRP A 1 94 ? 1.195 1.257 -0.770 1.00 90.50 94 TRP A CA 1
ATOM 728 C C . TRP A 1 94 ? 0.826 1.573 -2.227 1.00 90.50 94 TRP A C 1
ATOM 730 O O . TRP A 1 94 ? 1.562 1.207 -3.141 1.00 90.50 94 TRP A O 1
ATOM 740 N N . LEU A 1 95 ? -0.256 2.324 -2.455 1.00 91.19 95 LEU A N 1
ATOM 741 C CA . LEU A 1 95 ? -0.659 2.760 -3.798 1.00 91.19 95 LEU A CA 1
ATOM 742 C C . LEU A 1 95 ? 0.400 3.643 -4.470 1.00 91.19 95 LEU A C 1
ATOM 744 O O . LEU A 1 95 ? 0.643 3.500 -5.667 1.00 91.19 95 LEU A O 1
ATOM 748 N N . ILE A 1 96 ? 1.059 4.520 -3.707 1.00 93.50 96 ILE A N 1
ATOM 749 C CA . ILE A 1 96 ? 2.171 5.334 -4.215 1.00 93.50 96 ILE A CA 1
ATOM 750 C C . ILE A 1 96 ? 3.341 4.437 -4.638 1.00 93.50 96 ILE A C 1
ATOM 752 O O . ILE A 1 96 ? 3.878 4.626 -5.727 1.00 93.50 96 ILE A O 1
ATOM 756 N N . PHE A 1 97 ? 3.709 3.431 -3.839 1.00 92.62 97 PHE A N 1
ATOM 757 C CA . PHE A 1 97 ? 4.762 2.482 -4.219 1.00 92.62 97 PHE A CA 1
ATOM 758 C C . PHE A 1 97 ? 4.418 1.704 -5.489 1.00 92.62 97 PHE A C 1
ATOM 760 O O . PHE A 1 97 ? 5.272 1.573 -6.365 1.00 92.62 97 PHE A O 1
ATOM 767 N N . VAL A 1 98 ? 3.173 1.236 -5.620 1.00 89.88 98 VAL A N 1
ATOM 768 C CA . VAL A 1 98 ? 2.702 0.558 -6.837 1.00 89.88 98 VAL A CA 1
ATOM 769 C C . VAL A 1 98 ? 2.791 1.492 -8.047 1.00 89.88 98 VAL A C 1
ATOM 771 O O . VAL A 1 98 ? 3.293 1.083 -9.092 1.00 89.88 98 VAL A O 1
ATOM 774 N N . ALA A 1 99 ? 2.373 2.752 -7.909 1.00 92.00 99 ALA A N 1
ATOM 775 C CA . ALA A 1 99 ? 2.455 3.737 -8.985 1.00 92.00 99 ALA A CA 1
ATOM 776 C C . ALA A 1 99 ? 3.908 4.018 -9.405 1.00 92.00 99 ALA A C 1
ATOM 778 O O . ALA A 1 99 ? 4.215 4.021 -10.597 1.00 92.00 99 ALA A O 1
ATOM 779 N N . ILE A 1 100 ? 4.816 4.192 -8.439 1.00 96.00 100 ILE A N 1
ATOM 780 C CA . ILE A 1 100 ? 6.248 4.390 -8.709 1.00 96.00 100 ILE A CA 1
ATOM 781 C C . ILE A 1 100 ? 6.831 3.164 -9.418 1.00 96.00 100 ILE A C 1
ATOM 783 O O . ILE A 1 100 ? 7.494 3.310 -10.445 1.00 96.00 100 ILE A O 1
ATOM 787 N N . ALA A 1 101 ? 6.561 1.958 -8.914 1.00 93.00 101 ALA A N 1
ATOM 788 C CA . ALA A 1 101 ? 7.041 0.719 -9.519 1.00 93.00 101 ALA A CA 1
ATOM 789 C C . ALA A 1 101 ? 6.543 0.562 -10.963 1.00 93.00 101 ALA A C 1
ATOM 791 O O . ALA A 1 101 ? 7.315 0.182 -11.841 1.00 93.00 101 ALA A O 1
ATOM 792 N N . PHE A 1 102 ? 5.283 0.914 -11.226 1.00 93.62 102 PHE A N 1
ATOM 793 C CA . PHE A 1 102 ? 4.702 0.876 -12.564 1.00 93.62 102 PHE A CA 1
ATOM 794 C C . PHE A 1 102 ? 5.401 1.843 -13.531 1.00 93.62 102 PHE A C 1
ATOM 796 O O . PHE A 1 102 ? 5.758 1.452 -14.643 1.00 93.62 102 PHE A O 1
ATOM 803 N N . VAL A 1 103 ? 5.668 3.080 -13.100 1.00 96.50 103 VAL A N 1
ATOM 804 C CA . VAL A 1 103 ? 6.405 4.064 -13.910 1.00 96.50 103 VAL A CA 1
ATOM 805 C C . VAL A 1 103 ? 7.824 3.576 -14.207 1.00 96.50 103 VAL A C 1
ATOM 807 O O . VAL A 1 103 ? 8.248 3.592 -15.362 1.00 96.50 103 VAL A O 1
ATOM 810 N N . LEU A 1 104 ? 8.548 3.093 -13.194 1.00 96.56 104 LEU A N 1
ATOM 811 C CA . LEU A 1 104 ? 9.905 2.566 -13.370 1.00 96.56 104 LEU A CA 1
ATOM 812 C C . LEU A 1 104 ? 9.937 1.345 -14.300 1.00 96.56 104 LEU A C 1
ATOM 814 O O . LEU A 1 104 ? 10.850 1.222 -15.115 1.00 96.56 104 LEU A O 1
ATOM 818 N N . TYR A 1 105 ? 8.932 0.472 -14.218 1.00 94.31 105 TYR A N 1
ATOM 819 C CA . TYR A 1 105 ? 8.801 -0.691 -15.092 1.00 94.31 105 TYR A CA 1
ATOM 820 C C . TYR A 1 105 ? 8.639 -0.288 -16.564 1.00 94.31 105 TYR A C 1
ATOM 822 O O . TYR A 1 105 ? 9.340 -0.820 -17.426 1.00 94.31 105 TYR A O 1
ATOM 830 N N . ILE A 1 106 ? 7.783 0.699 -16.854 1.00 95.50 106 ILE A N 1
ATOM 831 C CA . ILE A 1 106 ? 7.627 1.235 -18.216 1.00 95.50 106 ILE A CA 1
ATOM 832 C C . ILE A 1 106 ? 8.944 1.834 -18.718 1.00 95.50 106 ILE A C 1
ATOM 834 O O . ILE A 1 106 ? 9.356 1.543 -19.842 1.00 95.50 106 ILE A O 1
ATOM 838 N N . LEU A 1 107 ? 9.627 2.637 -17.895 1.00 95.50 107 LEU A N 1
ATOM 839 C CA . LEU A 1 107 ? 10.906 3.244 -18.274 1.00 95.50 107 LEU A CA 1
ATOM 840 C C . LEU A 1 107 ? 11.968 2.187 -18.598 1.00 95.50 107 LEU A C 1
ATOM 842 O O . LEU A 1 107 ? 12.6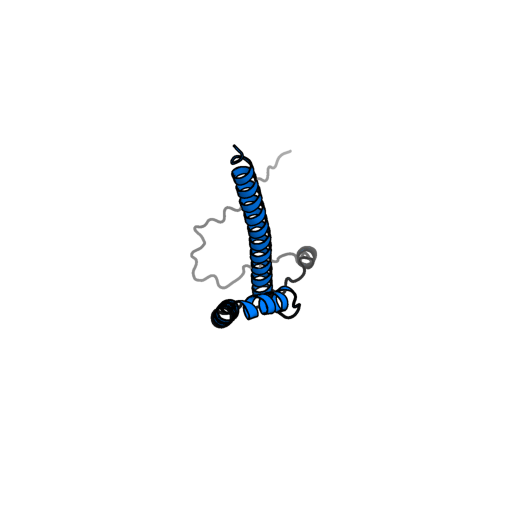77 2.329 -19.594 1.00 95.50 107 LEU A O 1
ATOM 846 N N . LEU A 1 108 ? 12.046 1.109 -17.812 1.00 94.69 108 LEU A N 1
ATOM 847 C CA . LEU A 1 108 ? 12.955 -0.001 -18.096 1.00 94.69 108 LEU A CA 1
ATOM 848 C C . LEU A 1 108 ? 12.620 -0.710 -19.408 1.00 94.69 108 LEU A C 1
ATOM 850 O O . LEU A 1 108 ? 13.533 -0.993 -20.180 1.00 94.69 108 LEU A O 1
ATOM 854 N N . ILE A 1 109 ? 11.342 -0.971 -19.695 1.00 92.94 109 ILE A N 1
ATOM 855 C CA . ILE A 1 109 ? 10.938 -1.586 -20.969 1.00 92.94 109 ILE A CA 1
ATOM 856 C C . ILE A 1 109 ? 11.356 -0.705 -22.146 1.00 92.94 109 ILE A C 1
ATOM 858 O O . ILE A 1 109 ? 11.972 -1.197 -23.090 1.00 92.94 109 ILE A O 1
ATOM 862 N N . VAL A 1 110 ? 11.056 0.595 -22.091 1.00 92.50 110 VAL A N 1
ATOM 863 C CA . VAL A 1 110 ? 11.419 1.539 -23.158 1.00 92.50 110 VAL A CA 1
ATOM 864 C C . VAL A 1 110 ? 12.934 1.593 -23.338 1.00 92.50 110 VAL A C 1
ATOM 866 O O . VAL A 1 110 ? 13.421 1.549 -24.469 1.00 92.50 110 VAL A O 1
ATOM 869 N N . PHE A 1 111 ? 13.689 1.632 -22.241 1.00 92.38 111 PHE A N 1
ATOM 870 C CA . PHE A 1 111 ? 15.149 1.619 -22.272 1.00 92.38 111 PHE A CA 1
ATOM 871 C C . PHE A 1 111 ? 15.708 0.342 -22.921 1.00 92.38 111 PHE A C 1
ATOM 873 O O . PHE A 1 111 ? 16.553 0.422 -23.808 1.00 92.38 111 PHE A O 1
ATOM 880 N N . VAL A 1 112 ? 15.204 -0.837 -22.546 1.00 91.25 112 VAL A N 1
ATOM 881 C CA . VAL A 1 112 ? 15.667 -2.120 -23.104 1.00 91.25 112 VAL A CA 1
ATOM 882 C C . VAL A 1 112 ? 15.290 -2.262 -24.580 1.00 91.25 112 VAL A C 1
ATOM 884 O O . VAL A 1 112 ? 16.128 -2.668 -25.383 1.00 91.25 112 VAL A O 1
ATOM 887 N N . LEU A 1 113 ? 14.063 -1.901 -24.966 1.00 87.62 113 LEU A N 1
ATOM 888 C CA . LEU A 1 113 ? 13.615 -1.984 -26.361 1.00 87.62 113 LEU A CA 1
ATOM 889 C C . LEU A 1 113 ? 14.374 -1.009 -27.271 1.00 87.62 113 LEU A C 1
ATOM 891 O O . LEU A 1 113 ? 14.753 -1.379 -28.382 1.00 87.62 113 LEU A O 1
ATOM 895 N N . SER A 1 114 ? 14.633 0.214 -26.803 1.00 84.25 114 SER A N 1
ATOM 896 C CA . SER A 1 114 ? 15.421 1.199 -27.557 1.00 84.25 114 SER A CA 1
ATOM 897 C C . SER A 1 114 ? 16.891 0.789 -27.688 1.00 84.25 114 SER A C 1
ATOM 899 O O . SER A 1 114 ? 17.457 0.899 -28.776 1.00 84.25 114 SER A O 1
ATOM 901 N N . ALA A 1 115 ? 17.492 0.230 -26.634 1.00 82.62 115 ALA A N 1
ATOM 902 C CA . ALA A 1 115 ? 18.847 -0.314 -26.692 1.00 82.62 115 ALA A CA 1
ATOM 903 C C . ALA A 1 115 ? 18.955 -1.535 -27.630 1.00 82.62 115 ALA A C 1
ATOM 905 O O . ALA A 1 115 ? 19.904 -1.637 -28.408 1.00 82.62 115 ALA A O 1
ATOM 906 N N . ALA A 1 116 ? 17.971 -2.440 -27.610 1.00 77.75 116 ALA A N 1
ATOM 907 C CA . ALA A 1 116 ? 17.942 -3.613 -28.486 1.00 77.75 116 ALA A CA 1
ATOM 908 C C . ALA A 1 116 ? 17.721 -3.245 -29.967 1.00 77.75 116 ALA A C 1
ATOM 910 O O . ALA A 1 116 ? 18.356 -3.826 -30.847 1.00 77.75 116 ALA A O 1
ATOM 911 N N . GLY A 1 117 ? 16.875 -2.247 -30.249 1.00 74.88 117 GLY A N 1
ATOM 912 C CA . GLY A 1 117 ? 16.670 -1.724 -31.604 1.00 74.88 117 GLY A CA 1
ATOM 913 C C . GLY A 1 117 ? 17.925 -1.071 -32.197 1.00 74.88 117 GLY A C 1
ATOM 914 O O . GLY A 1 117 ? 18.200 -1.241 -33.383 1.00 74.88 117 GLY A O 1
ATOM 915 N N . ALA A 1 118 ? 18.729 -0.389 -31.374 1.00 66.50 118 ALA A N 1
ATOM 916 C CA . ALA A 1 118 ? 20.009 0.181 -31.801 1.00 66.50 118 ALA A CA 1
ATOM 917 C C . ALA A 1 118 ? 21.066 -0.896 -32.112 1.00 66.50 118 ALA A C 1
ATOM 919 O O . ALA A 1 118 ? 21.841 -0.736 -33.053 1.00 66.50 118 ALA A O 1
ATOM 920 N N . ALA A 1 119 ? 21.080 -2.008 -31.368 1.00 65.75 119 ALA A N 1
ATOM 921 C CA . ALA A 1 119 ? 21.987 -3.127 -31.624 1.00 65.75 119 ALA A CA 1
ATOM 922 C C . ALA A 1 119 ? 21.649 -3.871 -32.930 1.00 65.75 119 ALA A C 1
ATOM 924 O O . ALA A 1 119 ? 22.552 -4.189 -33.696 1.00 65.75 119 ALA A O 1
ATOM 925 N N . GLY A 1 120 ? 20.360 -4.084 -33.229 1.00 64.06 120 GLY A N 1
ATOM 926 C CA . GLY A 1 120 ? 19.924 -4.747 -34.467 1.00 64.06 120 GLY A CA 1
ATOM 927 C C . GLY A 1 120 ? 20.177 -3.942 -35.750 1.00 64.06 120 GLY A C 1
ATOM 928 O O . GLY A 1 120 ? 20.304 -4.527 -36.822 1.00 64.06 120 GLY A O 1
ATOM 929 N N . ALA A 1 121 ? 20.301 -2.614 -35.657 1.00 61.34 121 ALA A N 1
ATOM 930 C CA . ALA A 1 121 ? 20.627 -1.749 -36.795 1.00 61.34 121 ALA A CA 1
ATOM 931 C C . ALA A 1 121 ? 22.125 -1.757 -37.174 1.00 61.34 121 ALA A C 1
ATOM 933 O O . ALA A 1 121 ? 22.479 -1.255 -38.238 1.00 61.34 121 ALA A O 1
ATOM 934 N N . MET A 1 122 ? 23.001 -2.327 -36.333 1.00 64.06 122 MET A N 1
ATOM 935 C CA . MET A 1 122 ? 24.445 -2.445 -36.598 1.00 64.06 122 MET A CA 1
ATOM 936 C C . MET A 1 122 ? 24.846 -3.753 -37.308 1.00 64.06 122 MET A C 1
ATOM 938 O O . MET A 1 122 ? 26.007 -3.901 -37.682 1.00 64.06 122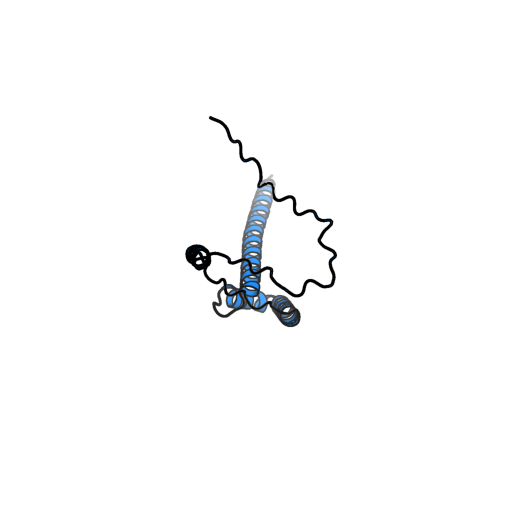 MET A O 1
ATOM 942 N N . GLN A 1 123 ? 23.910 -4.679 -37.557 1.00 60.75 123 GLN A N 1
ATOM 943 C CA . GLN A 1 123 ? 24.098 -5.792 -38.495 1.00 60.75 123 GLN A CA 1
ATOM 944 C C . GLN A 1 123 ? 23.422 -5.485 -39.843 1.00 60.75 123 GLN A C 1
ATOM 946 O O . GLN A 1 123 ? 22.343 -5.990 -40.142 1.00 60.75 123 GLN A O 1
ATOM 951 N N . GLN A 1 124 ? 24.068 -4.687 -40.689 1.00 59.38 124 GLN A N 1
ATOM 952 C CA . GLN A 1 124 ? 23.870 -4.764 -42.141 1.00 59.38 124 GLN A CA 1
ATOM 953 C C . GLN A 1 124 ? 25.257 -4.877 -42.797 1.00 59.38 124 GLN A C 1
ATOM 955 O O . GLN A 1 124 ? 26.097 -4.027 -42.498 1.00 59.38 124 GLN A O 1
ATOM 960 N N . PRO A 1 125 ? 25.544 -5.935 -43.588 1.00 62.56 125 PRO A N 1
ATOM 961 C CA . PRO A 1 125 ? 26.750 -5.998 -44.414 1.00 62.56 125 PRO A CA 1
ATOM 962 C C . PRO A 1 125 ? 26.696 -5.009 -45.584 1.00 62.56 125 PRO A C 1
ATOM 964 O O . PRO A 1 125 ? 25.576 -4.722 -46.070 1.00 62.56 125 PRO A O 1
#

pLDDT: mean 72.17, std 19.11, range [35.09, 96.56]

Radius of gyration: 32.4 Å; chains: 1; bounding box: 42×68×101 Å

Secondary structure (DSSP, 8-state):
-------------GGG---TT--S---------HHHHHTTS-S-----PPPPPHHHHHHHHHHHHSHHHHHHHHHHHHH-SSS-HHHHHHHHHHHHHHHHHHHHHHHHHHHHHHHHHHHHTT---

Sequence (125 aa):
MARNNASGYNRVNFCKLYDPDFKGALTVNQPSNPLLNQQQQQYGYQQQAPVIGIGEWIVTSIVLAIPIVNLIMALVWGFSSTTNPNKANFCKAWLIFVAIAFVLYILLIVFVLSAAGAAGAMQQP

Foldseek 3Di:
DDDDDPDDPPPPVPVPPPDPPPPDDPPPPDPPPVVVVVVPPPPPCPVPFPDDDPVNVVVLVVQCVPPVSVLVVLVCLLPDPPHGVVSNVVSVVVVVVVVVVVVVVVVVVVVVVVVVVVVVVPPDD